Protein AF-A0A2M8NF57-F1 (afdb_monomer_lite)

pLDDT: mean 86.81, std 9.24, range [54.31, 97.44]

Structure (mmCIF, N/CA/C/O backbone):
data_AF-A0A2M8NF57-F1
#
_entry.id   AF-A0A2M8NF57-F1
#
loop_
_atom_site.group_PDB
_atom_site.id
_atom_site.type_symbol
_atom_site.label_atom_id
_atom_site.label_alt_id
_atom_site.label_comp_id
_atom_site.label_asym_id
_atom_site.label_entity_id
_atom_site.label_seq_id
_atom_site.pdbx_PDB_ins_code
_atom_site.Cartn_x
_atom_site.Cartn_y
_atom_site.Cartn_z
_atom_site.occupancy
_atom_site.B_iso_or_equiv
_atom_site.auth_seq_id
_atom_site.auth_comp_id
_atom_site.auth_asym_id
_atom_site.auth_atom_id
_atom_site.pdbx_PDB_model_num
ATOM 1 N N . LEU A 1 1 ? -1.932 -11.378 7.595 1.00 90.69 1 LEU A N 1
ATOM 2 C CA . LEU A 1 1 ? -3.262 -11.089 7.007 1.00 90.69 1 LEU A CA 1
ATOM 3 C C . LEU A 1 1 ? -3.138 -9.833 6.155 1.00 90.69 1 LEU A C 1
ATOM 5 O O . LEU A 1 1 ? -2.467 -8.909 6.596 1.00 90.69 1 LEU A O 1
ATOM 9 N N . SER A 1 2 ? -3.736 -9.773 4.964 1.00 92.81 2 SER A N 1
ATOM 10 C CA . SER A 1 2 ? -3.704 -8.559 4.138 1.00 92.81 2 SER A CA 1
ATOM 11 C C . SER A 1 2 ? -5.095 -8.136 3.686 1.00 92.81 2 SER A C 1
ATOM 13 O O . SER A 1 2 ? -5.946 -8.974 3.390 1.00 92.81 2 SER A O 1
ATOM 15 N N . ILE A 1 3 ? -5.309 -6.824 3.619 1.00 94.94 3 ILE A N 1
ATOM 16 C CA . ILE A 1 3 ? -6.480 -6.227 2.982 1.00 94.94 3 ILE A CA 1
ATOM 17 C C . ILE A 1 3 ? -6.051 -5.189 1.956 1.00 94.94 3 ILE A C 1
ATOM 19 O O . ILE A 1 3 ? -5.105 -4.432 2.164 1.00 94.94 3 ILE A O 1
ATOM 23 N N . ARG A 1 4 ? -6.783 -5.150 0.846 1.00 94.12 4 ARG A N 1
ATOM 24 C CA . ARG A 1 4 ? -6.674 -4.114 -0.179 1.00 94.12 4 ARG A CA 1
ATOM 25 C C . ARG A 1 4 ? -7.926 -3.259 -0.143 1.00 94.12 4 ARG A C 1
ATOM 27 O O . ARG A 1 4 ? -9.016 -3.817 -0.219 1.00 94.12 4 ARG A O 1
ATOM 34 N N . ILE A 1 5 ? -7.748 -1.949 -0.066 1.00 89.62 5 ILE A N 1
ATOM 35 C CA . ILE A 1 5 ? -8.814 -0.955 -0.052 1.00 89.62 5 ILE A CA 1
ATOM 36 C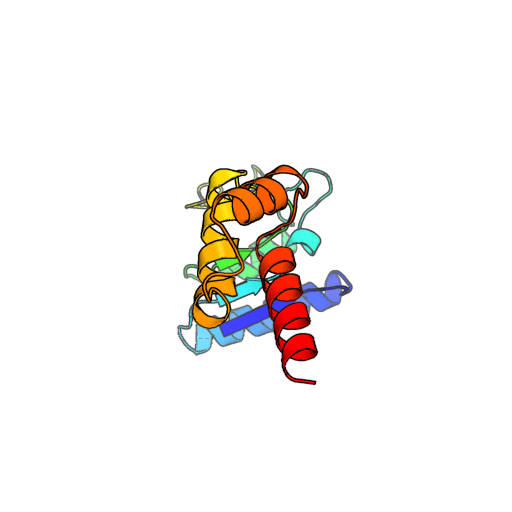 C . ILE A 1 5 ? -8.605 -0.067 -1.274 1.00 89.62 5 ILE A C 1
ATOM 38 O O . ILE A 1 5 ? -7.664 0.720 -1.334 1.00 89.62 5 ILE A O 1
ATOM 42 N N . VAL A 1 6 ? -9.413 -0.289 -2.306 1.00 82.88 6 VAL A N 1
ATOM 43 C CA . VAL A 1 6 ? -9.314 0.403 -3.597 1.00 82.88 6 VAL A CA 1
ATOM 44 C C . VAL A 1 6 ? -10.729 0.638 -4.098 1.00 82.88 6 VAL A C 1
ATOM 46 O O . VAL A 1 6 ? -11.507 -0.310 -4.136 1.00 82.88 6 VAL A O 1
ATOM 49 N N . ASP A 1 7 ? -11.034 1.881 -4.472 1.00 81.06 7 ASP A N 1
ATOM 50 C CA . ASP A 1 7 ? -12.329 2.296 -5.032 1.00 81.06 7 ASP A CA 1
ATOM 51 C C . ASP A 1 7 ? -13.541 1.935 -4.145 1.00 81.06 7 ASP A C 1
ATOM 53 O O . ASP A 1 7 ? -14.631 1.637 -4.631 1.00 81.06 7 ASP A O 1
ATOM 57 N N . GLU A 1 8 ? -13.346 1.944 -2.823 1.00 86.06 8 GLU A N 1
ATOM 58 C CA . GLU A 1 8 ? -14.392 1.684 -1.829 1.00 86.06 8 GLU A CA 1
ATOM 59 C C . GLU A 1 8 ? -14.978 2.997 -1.287 1.00 86.06 8 GLU A C 1
ATOM 61 O O . GLU A 1 8 ? -14.313 4.030 -1.265 1.00 86.06 8 GLU A O 1
ATOM 66 N N . GLU A 1 9 ? -16.217 2.954 -0.794 1.00 92.50 9 GLU A N 1
ATOM 67 C CA . GLU A 1 9 ? -16.780 4.042 0.012 1.00 92.50 9 GLU A CA 1
ATOM 68 C C . GLU A 1 9 ? -16.153 4.039 1.421 1.00 92.50 9 GLU A C 1
ATOM 70 O O . GLU A 1 9 ? -15.943 2.957 1.987 1.00 92.50 9 GLU A O 1
ATOM 75 N N . PRO A 1 10 ? -15.908 5.203 2.059 1.00 90.56 10 PRO A N 1
ATOM 76 C CA . PRO A 1 10 ? -15.203 5.272 3.345 1.00 90.56 10 PRO A CA 1
ATOM 77 C C . PRO A 1 10 ? -15.820 4.416 4.461 1.00 90.56 10 PRO A C 1
ATOM 79 O O . PRO A 1 10 ? -15.101 3.837 5.277 1.00 90.56 10 PRO A O 1
ATOM 82 N N . ALA A 1 11 ? -17.151 4.306 4.495 1.00 93.44 11 ALA A N 1
ATOM 83 C CA . ALA A 1 11 ? -17.854 3.479 5.474 1.00 93.44 11 ALA A CA 1
ATOM 84 C C . ALA A 1 11 ? -17.584 1.979 5.262 1.00 93.44 11 ALA A C 1
ATOM 86 O O . ALA A 1 11 ? -17.249 1.276 6.216 1.00 93.44 11 ALA A O 1
ATOM 87 N N . ALA A 1 12 ? -17.650 1.508 4.013 1.00 95.12 12 ALA A N 1
ATOM 88 C CA . ALA A 1 12 ? -17.380 0.115 3.663 1.00 95.12 12 ALA A CA 1
ATOM 89 C C . ALA A 1 12 ? -15.912 -0.257 3.932 1.00 95.12 12 ALA A C 1
ATOM 91 O O . ALA A 1 12 ? -15.627 -1.303 4.520 1.00 95.12 12 ALA A O 1
ATOM 92 N N . ALA A 1 13 ? -14.983 0.643 3.598 1.00 95.44 13 ALA A N 1
ATOM 93 C CA . ALA A 1 13 ? -13.566 0.476 3.905 1.00 95.44 13 ALA A CA 1
ATOM 94 C C . ALA A 1 13 ? -13.314 0.342 5.416 1.00 95.44 13 ALA A C 1
ATOM 96 O O . ALA A 1 13 ? -12.512 -0.487 5.854 1.00 95.44 13 ALA A O 1
ATOM 97 N N . LEU A 1 14 ? -14.025 1.121 6.239 1.00 96.12 14 LEU A N 1
ATOM 98 C CA . LEU A 1 14 ? -13.906 1.056 7.694 1.00 96.12 14 LEU A CA 1
ATOM 99 C C . LEU A 1 14 ? -14.469 -0.253 8.273 1.00 96.12 14 LEU A C 1
ATOM 101 O O . LEU A 1 14 ? -13.896 -0.805 9.217 1.00 96.12 14 LEU A O 1
ATOM 105 N N . GLU A 1 15 ? -15.565 -0.773 7.720 1.00 96.06 15 GLU A N 1
ATOM 106 C CA . GLU A 1 15 ? -16.111 -2.084 8.098 1.00 96.06 15 GLU A CA 1
ATOM 107 C C . GLU A 1 15 ? -15.129 -3.210 7.767 1.00 96.06 15 GLU A C 1
ATOM 109 O O . GLU A 1 15 ? -14.821 -4.045 8.623 1.00 96.06 15 GLU A O 1
ATOM 114 N N . LYS A 1 16 ? -14.553 -3.176 6.562 1.00 96.38 16 LYS A N 1
ATOM 115 C CA . LYS A 1 16 ? -13.520 -4.116 6.122 1.00 96.38 16 LYS A CA 1
ATOM 116 C C . LYS A 1 16 ? -12.279 -4.064 7.010 1.00 96.38 16 LYS A C 1
ATOM 118 O O . LYS A 1 16 ? -11.779 -5.109 7.424 1.00 96.38 16 LYS A O 1
ATOM 123 N N . LEU A 1 17 ? -11.822 -2.862 7.366 1.00 96.69 17 LEU A N 1
ATOM 124 C CA . LEU A 1 17 ? -10.735 -2.675 8.326 1.00 96.69 17 LEU A CA 1
ATOM 125 C C . LEU A 1 17 ? -11.090 -3.262 9.696 1.00 96.69 17 LEU A C 1
ATOM 127 O O . LEU A 1 17 ? -10.267 -3.936 10.308 1.00 96.69 17 LEU A O 1
ATOM 131 N N . THR A 1 18 ? -12.317 -3.040 10.171 1.00 96.88 18 THR A N 1
ATOM 132 C CA . THR A 1 18 ? -12.775 -3.552 11.470 1.00 96.88 18 THR A CA 1
ATOM 133 C C . THR A 1 18 ? -12.732 -5.081 11.509 1.00 96.88 18 THR A C 1
ATOM 135 O O . THR A 1 18 ? -12.208 -5.653 12.466 1.00 96.88 18 THR A O 1
ATOM 138 N N . ALA A 1 19 ? -13.229 -5.745 10.461 1.00 96.81 19 ALA A N 1
ATOM 139 C CA . ALA A 1 19 ? -13.158 -7.198 10.340 1.00 96.81 19 ALA A CA 1
ATOM 140 C C . ALA A 1 19 ? -11.702 -7.690 10.290 1.00 96.81 19 ALA A C 1
ATOM 142 O O . ALA A 1 19 ? -11.333 -8.598 11.031 1.00 96.81 19 ALA A O 1
ATOM 143 N N . ALA A 1 20 ? -10.852 -7.036 9.496 1.00 97.06 20 ALA A N 1
ATOM 144 C CA . ALA A 1 20 ? -9.452 -7.415 9.353 1.00 97.06 20 ALA A CA 1
ATOM 145 C C . ALA A 1 20 ? -8.643 -7.253 10.644 1.00 97.06 20 ALA A C 1
ATOM 147 O O . ALA A 1 20 ? -7.839 -8.120 10.968 1.00 97.06 20 ALA A O 1
ATOM 148 N N . VAL A 1 21 ? -8.862 -6.176 11.405 1.00 96.88 21 VAL A N 1
ATOM 149 C CA . VAL A 1 21 ? -8.209 -5.979 12.708 1.00 96.88 21 VAL A CA 1
ATOM 150 C C . VAL A 1 21 ? -8.624 -7.073 13.686 1.00 96.88 21 VAL A C 1
ATOM 152 O O . VAL A 1 21 ? -7.767 -7.649 14.357 1.00 96.88 21 VAL A O 1
ATOM 155 N N . ARG A 1 22 ? -9.923 -7.389 13.753 1.00 96.81 22 ARG A N 1
ATOM 156 C CA . ARG A 1 22 ? -10.427 -8.475 14.602 1.00 96.81 22 ARG A CA 1
ATOM 157 C C . ARG A 1 22 ? -9.753 -9.796 14.240 1.00 96.81 22 ARG A C 1
ATOM 159 O O . ARG A 1 22 ? -9.244 -10.476 15.125 1.00 96.81 22 ARG A O 1
ATOM 166 N N . ASP A 1 23 ? -9.738 -10.138 12.957 1.00 97.06 23 ASP A N 1
ATOM 167 C CA . ASP A 1 23 ? -9.203 -11.411 12.482 1.00 97.06 23 ASP A CA 1
ATOM 168 C C . ASP A 1 23 ? -7.681 -11.485 12.693 1.00 97.06 23 ASP A C 1
ATOM 170 O O . ASP A 1 23 ? -7.178 -12.495 13.181 1.00 97.06 23 ASP A O 1
ATOM 174 N N . ALA A 1 24 ? -6.947 -10.401 12.417 1.00 97.44 24 ALA A N 1
ATOM 175 C CA . ALA A 1 24 ? -5.511 -10.307 12.677 1.00 97.44 24 ALA A CA 1
ATOM 176 C C . ALA A 1 24 ? -5.189 -10.515 14.160 1.00 97.44 24 ALA A C 1
ATOM 178 O O . ALA A 1 24 ? -4.324 -11.327 14.486 1.00 97.44 24 ALA A O 1
ATOM 179 N N . ARG A 1 25 ? -5.935 -9.862 15.058 1.00 96.25 25 ARG A N 1
ATOM 180 C CA . ARG A 1 25 ? -5.768 -10.029 16.505 1.00 96.25 25 ARG A CA 1
ATOM 181 C C . ARG A 1 25 ? -6.094 -11.445 16.969 1.00 96.25 25 ARG A C 1
ATOM 183 O O . ARG A 1 25 ? -5.342 -12.014 17.751 1.00 96.25 25 ARG A O 1
ATOM 190 N N . MET A 1 26 ? -7.200 -12.023 16.499 1.00 96.06 26 MET A N 1
ATOM 191 C CA . MET A 1 26 ? -7.590 -13.393 16.857 1.00 96.06 26 MET A CA 1
ATOM 192 C C . MET A 1 26 ? -6.546 -14.425 16.422 1.00 96.06 26 MET A C 1
ATOM 194 O O . MET A 1 26 ? -6.349 -15.421 17.112 1.00 96.06 26 MET A O 1
ATOM 198 N N . LEU A 1 27 ? -5.891 -14.189 15.284 1.00 96.00 27 LEU A N 1
ATOM 199 C CA . LEU A 1 27 ? -4.886 -15.085 14.718 1.00 96.00 27 LEU A CA 1
ATOM 200 C C . LEU A 1 27 ? -3.453 -14.771 15.179 1.00 96.00 27 LEU A C 1
ATOM 202 O O . LEU A 1 27 ? -2.551 -15.534 14.845 1.00 96.00 27 LEU A O 1
ATOM 206 N N . GLY A 1 28 ? -3.225 -13.662 15.894 1.00 94.50 28 GLY A N 1
ATOM 207 C CA . GLY A 1 28 ? -1.877 -13.169 16.202 1.00 94.50 28 GLY A CA 1
ATOM 208 C C . GLY A 1 28 ? -1.052 -12.885 14.941 1.00 94.50 28 GLY A C 1
ATOM 209 O O . GLY A 1 28 ? 0.132 -13.204 14.883 1.00 94.50 28 GLY A O 1
ATOM 210 N N . ALA A 1 29 ? -1.693 -12.377 13.887 1.00 95.38 29 ALA A N 1
ATOM 211 C CA . ALA A 1 29 ? -1.082 -12.199 12.576 1.00 95.38 29 ALA A CA 1
ATOM 212 C C . ALA A 1 29 ? -0.766 -10.727 12.288 1.00 95.38 29 ALA A C 1
ATOM 214 O O . ALA A 1 29 ? -1.603 -9.854 12.507 1.00 95.38 29 ALA A O 1
ATOM 215 N N . LEU A 1 30 ? 0.381 -10.472 11.649 1.00 95.94 30 LEU A N 1
ATOM 216 C CA . LEU A 1 30 ? 0.711 -9.149 11.115 1.00 95.94 30 LEU A CA 1
ATOM 217 C C . LEU A 1 30 ? -0.347 -8.711 10.091 1.00 95.94 30 LEU A C 1
ATOM 219 O O . LEU A 1 30 ? -0.607 -9.419 9.105 1.00 95.94 30 LEU A O 1
ATOM 223 N N . LEU A 1 31 ? -0.952 -7.545 10.323 1.00 96.81 31 LEU A N 1
ATOM 224 C CA . LEU A 1 31 ? -1.920 -6.934 9.416 1.00 96.81 31 LEU A CA 1
ATOM 225 C C . LEU A 1 31 ? -1.205 -6.025 8.414 1.00 96.81 31 LEU A C 1
ATOM 227 O O . LEU A 1 31 ? -0.531 -5.076 8.807 1.00 96.81 31 LEU A O 1
ATOM 231 N N . TYR A 1 32 ? -1.399 -6.290 7.124 1.00 96.75 32 TYR A N 1
ATOM 232 C CA . TYR A 1 32 ? -0.981 -5.411 6.036 1.00 96.75 32 TYR A CA 1
ATOM 233 C C . TYR A 1 32 ? -2.192 -4.746 5.372 1.00 96.75 32 TYR A C 1
ATOM 235 O O . TYR A 1 32 ? -3.110 -5.425 4.908 1.00 96.75 32 TYR A O 1
ATOM 243 N N . ILE A 1 33 ? -2.179 -3.416 5.308 1.00 95.31 33 ILE A N 1
ATOM 244 C CA . ILE A 1 33 ? -3.229 -2.585 4.719 1.00 95.31 33 ILE A CA 1
ATOM 245 C C . ILE A 1 33 ? -2.676 -1.917 3.462 1.00 95.31 33 ILE A C 1
ATOM 247 O O . ILE A 1 33 ? -1.741 -1.111 3.513 1.00 95.31 33 ILE A O 1
ATOM 251 N N . GLN A 1 34 ? -3.273 -2.245 2.321 1.00 94.88 34 GLN A N 1
ATOM 252 C CA . GLN A 1 34 ? -2.943 -1.653 1.033 1.00 94.88 34 GLN A CA 1
ATOM 253 C C . GLN A 1 34 ? -3.979 -0.607 0.623 1.00 94.88 34 GLN A C 1
ATOM 255 O O . GLN A 1 34 ? -5.159 -0.939 0.532 1.00 94.88 34 GLN A O 1
ATOM 260 N N . GLY A 1 35 ? -3.524 0.610 0.305 1.00 91.25 35 GLY A N 1
ATOM 261 C CA . GLY A 1 35 ? -4.383 1.694 -0.187 1.00 91.25 35 GLY A CA 1
ATOM 262 C C . GLY A 1 35 ? -5.048 2.493 0.933 1.00 91.25 35 GLY A C 1
ATOM 263 O O . GLY A 1 35 ? -6.246 2.752 0.894 1.00 91.25 35 GLY A O 1
ATOM 264 N N . ALA A 1 36 ? -4.285 2.862 1.962 1.00 92.25 36 ALA A N 1
ATOM 265 C CA . ALA A 1 36 ? -4.816 3.577 3.123 1.00 92.25 36 ALA A CA 1
ATOM 266 C C . ALA A 1 36 ? -5.195 5.045 2.851 1.00 92.25 36 ALA A C 1
ATOM 268 O O . ALA A 1 36 ? -5.705 5.703 3.754 1.00 92.25 36 ALA A O 1
ATOM 269 N N . ASP A 1 37 ? -4.998 5.543 1.626 1.00 93.12 37 ASP A N 1
ATOM 270 C CA . ASP A 1 37 ? -5.302 6.915 1.207 1.00 93.12 37 ASP A CA 1
ATOM 271 C C . ASP A 1 37 ? -6.750 7.337 1.517 1.00 93.12 37 ASP A C 1
ATOM 273 O O . ASP A 1 37 ? -7.000 8.485 1.870 1.00 93.12 37 ASP A O 1
ATOM 277 N N . ILE A 1 38 ? -7.708 6.405 1.454 1.00 94.12 38 ILE A N 1
ATOM 278 C CA . ILE A 1 38 ? -9.119 6.673 1.784 1.00 94.12 38 ILE A CA 1
ATOM 279 C C . ILE A 1 38 ? -9.338 7.061 3.252 1.00 94.12 38 ILE A C 1
ATOM 281 O O . ILE A 1 38 ? -10.334 7.691 3.602 1.00 94.12 38 ILE A O 1
ATOM 285 N N . PHE A 1 39 ? -8.417 6.665 4.128 1.00 93.12 39 PHE A N 1
ATOM 286 C CA . PHE A 1 39 ? -8.469 6.980 5.547 1.00 93.12 39 PHE A CA 1
ATOM 287 C 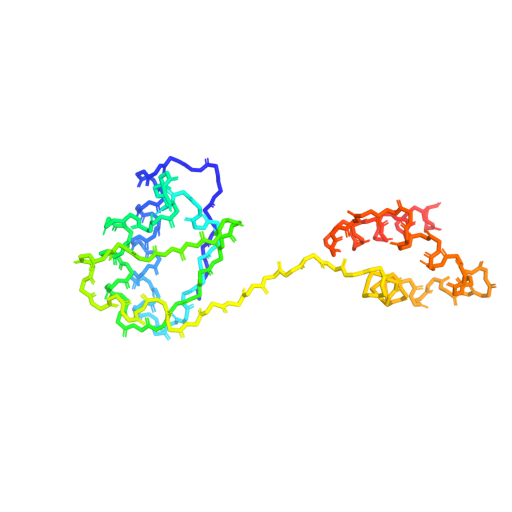C . PHE A 1 39 ? -7.730 8.265 5.888 1.00 93.12 39 PHE A C 1
ATOM 289 O O . PHE A 1 39 ? -7.518 8.522 7.070 1.00 93.12 39 PHE A O 1
ATOM 296 N N . LEU A 1 40 ? -7.319 9.043 4.891 1.00 92.19 40 LEU A 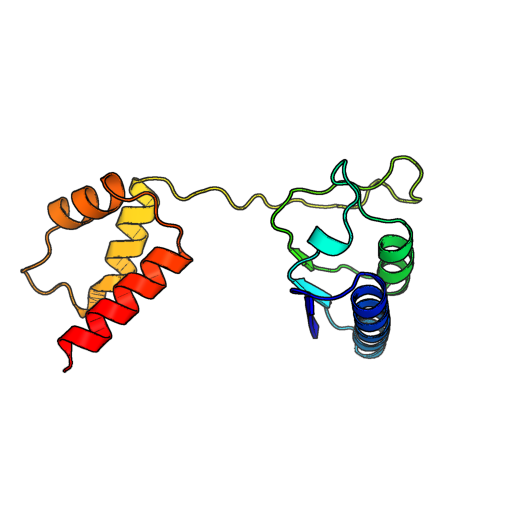N 1
ATOM 297 C CA . LEU A 1 40 ? -6.649 10.315 5.087 1.00 92.19 40 LEU A CA 1
ATOM 298 C C . LEU A 1 40 ? -7.640 11.457 4.884 1.00 92.19 40 LEU A C 1
ATOM 300 O O . LEU A 1 40 ? -8.496 11.419 3.999 1.00 92.19 40 LEU A O 1
ATOM 304 N N . ASP A 1 41 ? -7.527 12.485 5.714 1.00 91.75 41 ASP A N 1
ATOM 305 C CA . ASP A 1 41 ? -8.193 13.752 5.458 1.00 91.75 41 ASP A CA 1
ATOM 306 C C . ASP A 1 41 ? -7.451 14.576 4.391 1.00 91.75 41 ASP A C 1
ATOM 308 O O . ASP A 1 41 ? -6.446 14.162 3.807 1.00 91.75 41 ASP A O 1
ATOM 312 N N . ARG A 1 42 ? -7.969 15.778 4.120 1.00 90.69 42 ARG A N 1
ATOM 313 C CA . ARG A 1 42 ? -7.415 16.687 3.105 1.00 90.69 42 ARG A CA 1
ATOM 314 C C . ARG A 1 42 ? -5.998 17.166 3.425 1.00 90.69 42 ARG A C 1
ATOM 316 O O . ARG A 1 42 ? -5.289 17.556 2.504 1.00 90.69 42 ARG A O 1
ATOM 323 N N . ASP A 1 43 ? -5.601 17.123 4.693 1.00 89.25 43 ASP A N 1
ATOM 324 C CA . ASP A 1 43 ? -4.284 17.542 5.167 1.00 89.25 43 ASP A CA 1
ATOM 325 C C . ASP A 1 43 ? -3.309 16.355 5.274 1.00 89.25 43 ASP A C 1
ATOM 327 O O . ASP A 1 43 ? -2.197 16.501 5.800 1.00 89.25 43 ASP A O 1
ATOM 331 N N . GLY A 1 44 ? -3.721 15.177 4.788 1.00 88.69 44 GLY A N 1
ATOM 332 C CA . GLY A 1 44 ? -2.947 13.941 4.836 1.00 88.69 44 GLY A CA 1
ATOM 333 C C . GLY A 1 44 ? -2.865 13.337 6.236 1.00 88.69 44 GLY A C 1
ATOM 334 O O . GLY A 1 44 ? -1.961 12.546 6.506 1.00 88.69 44 GLY A O 1
ATOM 335 N N . ALA A 1 45 ? -3.750 13.718 7.158 1.00 90.19 45 ALA A N 1
ATOM 336 C CA . ALA A 1 45 ? -3.788 13.123 8.482 1.00 90.19 45 ALA A CA 1
ATOM 337 C C . ALA A 1 45 ? -4.755 11.936 8.531 1.00 90.19 45 ALA A C 1
ATOM 339 O O . ALA A 1 45 ? -5.825 11.948 7.921 1.00 90.19 45 ALA A O 1
ATOM 340 N N . LEU A 1 46 ? -4.372 10.888 9.259 1.00 90.19 46 LEU A N 1
ATOM 341 C CA . LEU A 1 46 ? -5.203 9.702 9.419 1.00 90.19 46 LEU A CA 1
ATOM 342 C C . LEU A 1 46 ? -6.506 10.065 10.144 1.00 90.19 46 LEU A C 1
ATOM 344 O O . LEU A 1 46 ? -6.497 10.732 11.177 1.00 90.19 46 LEU A O 1
ATOM 348 N N . LEU A 1 47 ? -7.636 9.580 9.637 1.00 92.12 47 LEU A N 1
ATOM 349 C CA . LEU A 1 47 ? -8.944 9.818 10.230 1.00 92.12 47 LEU A CA 1
ATOM 350 C C . LEU A 1 47 ? -9.048 9.152 11.618 1.00 92.12 47 LEU A C 1
ATOM 352 O O . LEU A 1 47 ? -8.711 7.968 11.760 1.00 92.12 47 LEU A O 1
ATOM 356 N N . PRO A 1 48 ? -9.626 9.832 12.632 1.00 91.12 48 PRO A N 1
ATOM 357 C CA . PRO A 1 48 ? -9.799 9.268 13.975 1.00 91.12 48 PRO A CA 1
ATOM 358 C C . PRO A 1 48 ? -10.568 7.944 14.004 1.00 91.12 48 PRO A C 1
ATOM 360 O O . PRO A 1 48 ? -10.301 7.076 14.834 1.00 91.12 48 PRO A O 1
ATOM 363 N N . ALA A 1 49 ? -11.522 7.760 13.088 1.00 92.62 49 ALA A N 1
ATOM 364 C CA . ALA A 1 49 ? -12.266 6.511 12.965 1.00 92.62 49 ALA A CA 1
ATOM 365 C C . ALA A 1 49 ? -11.350 5.329 12.601 1.00 92.62 49 ALA A C 1
ATOM 367 O O . ALA A 1 49 ? -11.467 4.265 13.208 1.00 92.62 49 ALA A O 1
ATOM 368 N N . CYS A 1 50 ? -10.411 5.533 11.671 1.00 92.25 50 CYS A N 1
ATOM 369 C CA . CYS A 1 50 ? -9.428 4.527 11.272 1.00 92.25 50 CYS A CA 1
ATOM 370 C C . CYS A 1 50 ? -8.452 4.233 12.417 1.00 92.25 50 CYS A C 1
ATOM 372 O O . CYS A 1 50 ? -8.305 3.078 12.820 1.00 92.25 50 CYS A O 1
ATOM 374 N N . PHE A 1 51 ? -7.884 5.279 13.027 1.00 90.88 51 PHE A N 1
ATOM 375 C CA . PHE A 1 51 ? -6.991 5.148 14.182 1.00 90.88 51 PHE A CA 1
ATOM 376 C C . PHE A 1 51 ? -7.616 4.315 15.312 1.00 90.88 51 PHE A C 1
ATOM 378 O O . PHE A 1 51 ? -7.014 3.371 15.825 1.00 90.88 51 PHE A O 1
ATOM 385 N N . ASN A 1 52 ? -8.872 4.610 15.656 1.00 90.94 52 ASN A N 1
ATOM 386 C CA . ASN A 1 52 ? -9.592 3.892 16.702 1.00 90.94 52 ASN A CA 1
ATOM 387 C C . ASN A 1 52 ? -9.801 2.406 16.398 1.00 90.94 52 ASN A C 1
ATOM 389 O O . ASN A 1 52 ? -9.965 1.632 17.338 1.00 90.94 52 ASN A O 1
ATOM 393 N N . ARG A 1 53 ? -9.819 1.998 15.124 1.00 93.19 53 ARG A N 1
ATOM 394 C CA . ARG A 1 53 ? -9.851 0.581 14.745 1.00 93.19 53 ARG A CA 1
ATOM 395 C C . ARG A 1 53 ? -8.472 -0.043 14.836 1.00 93.19 53 ARG A C 1
ATOM 397 O O . ARG A 1 53 ? -8.356 -1.091 15.454 1.00 93.19 53 ARG A O 1
ATOM 404 N N . LEU A 1 54 ? -7.441 0.609 14.304 1.00 91.56 54 LEU A N 1
ATOM 405 C CA . LEU A 1 54 ? -6.066 0.097 14.343 1.00 91.56 54 LEU A CA 1
ATOM 406 C C . LEU A 1 54 ? -5.578 -0.154 15.774 1.00 91.56 54 LEU A C 1
ATOM 408 O O . LEU A 1 54 ? -4.998 -1.199 16.042 1.00 91.56 54 LEU A O 1
ATOM 412 N N . ARG A 1 55 ? -5.921 0.734 16.716 1.00 89.38 55 ARG A N 1
ATOM 413 C CA . ARG A 1 55 ? -5.634 0.564 18.151 1.00 89.38 55 ARG A CA 1
ATOM 414 C C . ARG A 1 55 ? -6.159 -0.752 18.739 1.00 89.38 55 ARG A C 1
ATOM 416 O O . ARG A 1 55 ? -5.618 -1.229 19.728 1.00 89.38 55 ARG A O 1
ATOM 423 N N . LEU A 1 56 ? -7.214 -1.340 18.172 1.00 92.06 56 LEU A N 1
ATOM 424 C CA . LEU A 1 56 ? -7.782 -2.594 18.679 1.00 92.06 56 LEU A CA 1
ATOM 425 C C . LEU A 1 56 ? -6.921 -3.820 18.360 1.00 92.06 56 LEU A C 1
ATOM 427 O O . LEU A 1 56 ? -7.185 -4.869 18.953 1.00 92.06 56 LEU A O 1
ATOM 431 N N . LEU A 1 57 ? -5.953 -3.695 17.442 1.00 91.69 57 LEU A N 1
ATOM 432 C CA . LEU A 1 57 ? -5.000 -4.751 17.103 1.00 91.69 57 LEU A CA 1
ATOM 433 C C . LEU A 1 57 ? -4.060 -5.050 18.277 1.00 91.69 57 LEU A C 1
ATOM 435 O O . LEU A 1 57 ? -3.785 -6.219 18.518 1.00 91.69 57 LEU A O 1
ATOM 439 N N . ASP A 1 58 ? -3.652 -4.007 19.014 1.00 86.12 58 ASP A N 1
ATOM 440 C CA . ASP A 1 58 ? -2.671 -4.074 20.113 1.00 86.12 58 ASP A CA 1
ATOM 441 C C . ASP A 1 58 ? -1.319 -4.689 19.686 1.00 86.12 58 ASP A C 1
ATOM 443 O O . ASP A 1 58 ? -0.662 -5.389 20.449 1.00 86.12 58 ASP A O 1
ATOM 447 N N . ASP A 1 59 ? -0.928 -4.458 18.427 1.00 88.00 59 ASP A N 1
ATOM 448 C CA . ASP A 1 59 ? 0.311 -4.946 17.810 1.00 88.00 59 ASP A CA 1
ATOM 449 C C . ASP A 1 59 ? 0.694 -4.047 16.613 1.00 88.00 59 ASP A C 1
ATOM 451 O O . ASP A 1 59 ? -0.038 -3.122 16.236 1.00 88.00 59 ASP A O 1
ATOM 455 N N . ALA A 1 60 ? 1.838 -4.319 15.990 1.00 88.31 60 ALA A N 1
ATOM 456 C CA . ALA A 1 60 ? 2.293 -3.653 14.784 1.00 88.31 60 ALA A CA 1
ATOM 457 C C . ALA A 1 60 ? 1.404 -3.981 13.571 1.00 88.31 60 ALA A C 1
ATOM 459 O O . ALA A 1 60 ? 0.916 -5.097 13.382 1.00 88.31 60 ALA A O 1
ATOM 460 N N . CYS A 1 61 ? 1.252 -2.999 12.684 1.00 91.38 61 CYS A N 1
ATOM 461 C CA . CYS A 1 61 ? 0.662 -3.194 11.365 1.00 91.38 61 CYS A CA 1
ATOM 462 C C . CYS A 1 61 ? 1.503 -2.499 10.296 1.00 91.38 61 CYS A C 1
ATOM 464 O O . CYS A 1 61 ? 2.207 -1.525 10.561 1.00 91.38 61 CYS A O 1
ATOM 466 N N . LEU A 1 62 ? 1.420 -3.017 9.075 1.00 93.75 62 LEU A N 1
ATOM 467 C CA . LEU A 1 62 ? 2.015 -2.405 7.900 1.00 93.75 62 LEU A CA 1
ATOM 468 C C . LEU A 1 62 ? 0.929 -1.665 7.134 1.00 93.75 62 LEU A C 1
ATOM 470 O O . LEU A 1 62 ? -0.104 -2.239 6.790 1.00 93.75 62 LEU A O 1
ATOM 474 N N . ILE A 1 63 ? 1.179 -0.397 6.835 1.00 92.00 63 ILE A N 1
ATOM 475 C CA . ILE A 1 63 ? 0.246 0.458 6.110 1.00 92.00 63 ILE A CA 1
ATOM 476 C C . ILE A 1 63 ? 0.968 0.995 4.884 1.00 92.00 63 ILE A C 1
ATOM 478 O O . ILE A 1 63 ? 2.067 1.532 4.989 1.00 92.00 63 ILE A O 1
ATOM 482 N N . SER A 1 64 ? 0.346 0.849 3.719 1.00 92.62 64 SER A N 1
ATOM 483 C CA . SER A 1 64 ? 0.822 1.461 2.481 1.00 92.62 64 SER A CA 1
ATOM 484 C C . SER A 1 64 ? -0.226 2.410 1.921 1.00 92.62 64 SER A C 1
ATOM 486 O O . SER A 1 64 ? -1.424 2.115 1.909 1.00 92.62 64 SER A O 1
ATOM 488 N N . SER A 1 65 ? 0.257 3.554 1.461 1.00 90.62 65 SER A N 1
ATOM 489 C CA . SER A 1 65 ? -0.513 4.685 0.959 1.00 90.62 65 SER A CA 1
ATOM 490 C C . SER A 1 65 ? 0.261 5.304 -0.201 1.00 90.62 65 SER A C 1
ATOM 492 O O . SER A 1 65 ? 1.488 5.179 -0.249 1.00 90.62 65 SER A O 1
ATOM 494 N N . ARG A 1 66 ? -0.427 5.946 -1.148 1.00 89.94 66 ARG A N 1
ATOM 495 C CA . ARG A 1 66 ? 0.233 6.736 -2.199 1.00 89.94 66 ARG A CA 1
ATOM 496 C C . ARG A 1 66 ? 0.688 8.083 -1.656 1.00 89.94 66 ARG A C 1
ATOM 498 O O . ARG A 1 66 ? 1.768 8.544 -2.013 1.00 89.94 66 ARG A O 1
ATOM 505 N N . ALA A 1 67 ? -0.125 8.702 -0.807 1.00 87.06 67 ALA A N 1
ATOM 506 C CA . ALA A 1 67 ? 0.243 9.920 -0.103 1.00 87.06 67 ALA A CA 1
ATOM 507 C C . ALA A 1 67 ? 0.965 9.591 1.215 1.00 87.06 67 ALA A C 1
ATOM 509 O O . ALA A 1 67 ? 0.538 8.674 1.930 1.00 87.06 67 ALA A O 1
ATOM 510 N N . PRO A 1 68 ? 2.027 10.334 1.583 1.00 84.12 68 PRO A N 1
ATOM 511 C CA . PRO A 1 68 ? 2.542 10.276 2.943 1.00 84.12 68 PRO A CA 1
ATOM 512 C C . PRO A 1 68 ? 1.437 10.715 3.905 1.00 84.12 68 PRO A C 1
ATOM 514 O O . PRO A 1 68 ? 0.667 11.625 3.593 1.00 84.12 68 PRO A O 1
ATOM 517 N N . PHE A 1 69 ? 1.368 10.084 5.074 1.00 86.00 69 PHE A N 1
ATOM 518 C CA . PHE A 1 69 ? 0.386 10.449 6.084 1.00 86.00 69 PHE A CA 1
ATOM 519 C C . PHE A 1 69 ? 1.019 10.699 7.443 1.00 86.00 69 PHE A C 1
ATOM 521 O O . PHE A 1 69 ? 2.119 10.235 7.741 1.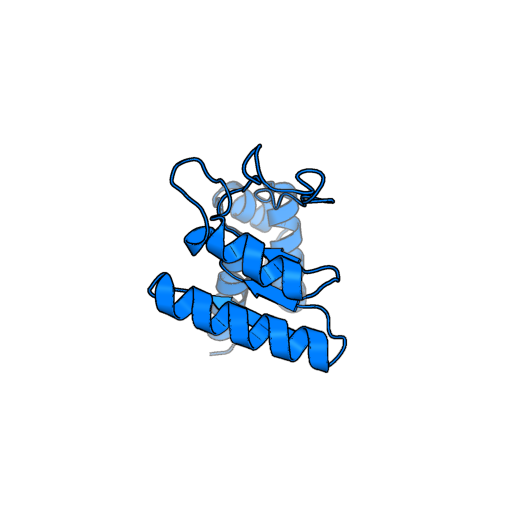00 86.00 69 PHE A O 1
ATOM 528 N N . LYS A 1 70 ? 0.287 11.441 8.267 1.00 85.25 70 LYS A N 1
ATOM 529 C CA . LYS A 1 70 ? 0.622 11.757 9.658 1.00 85.25 70 LYS A CA 1
ATOM 530 C C . LYS A 1 70 ? -0.548 11.405 10.572 1.00 85.25 70 LYS A C 1
ATOM 532 O O . LYS A 1 70 ? -1.676 11.260 10.102 1.00 85.25 70 LYS A O 1
ATOM 537 N N . PHE A 1 71 ? -0.311 11.288 11.871 1.00 85.50 71 PHE A N 1
ATOM 538 C CA . PHE A 1 71 ? -1.411 11.259 12.835 1.00 85.50 71 PHE A CA 1
ATOM 539 C C . PHE A 1 71 ? -1.826 12.679 13.214 1.00 85.50 71 PHE A C 1
ATOM 541 O O . PHE A 1 71 ? -1.078 13.643 13.018 1.00 85.50 71 PHE A O 1
ATOM 548 N N . GLN A 1 72 ? -3.056 12.810 13.707 1.00 83.38 72 GLN A N 1
ATOM 549 C CA . GLN A 1 72 ? -3.533 14.079 14.239 1.00 83.38 72 GLN A CA 1
ATOM 550 C C . GLN A 1 72 ? -2.851 14.369 15.593 1.00 83.38 72 GLN A C 1
ATOM 552 O O . GLN A 1 72 ? -2.593 13.431 16.352 1.00 83.38 72 GLN A O 1
ATOM 557 N N . PRO A 1 73 ? -2.564 15.644 15.928 1.00 79.94 73 PRO A N 1
ATOM 558 C CA . PRO A 1 73 ? -1.839 16.003 17.152 1.00 79.94 73 PRO A CA 1
ATOM 559 C C . PRO A 1 73 ? -2.501 15.538 18.455 1.00 79.94 73 PRO A C 1
ATOM 561 O O . PRO A 1 73 ? -1.820 15.342 19.457 1.00 79.94 73 PRO A O 1
ATOM 564 N N . ASP A 1 74 ? -3.824 15.396 18.443 1.00 79.94 74 ASP A N 1
ATOM 565 C CA . ASP A 1 74 ? -4.658 14.994 19.573 1.00 79.94 74 ASP A CA 1
ATOM 566 C C . ASP A 1 74 ? -4.831 13.471 19.691 1.00 79.94 74 ASP A C 1
ATOM 568 O O . ASP A 1 74 ? -5.468 12.994 20.636 1.00 79.94 74 ASP A O 1
ATOM 572 N N . MET A 1 75 ? -4.260 12.686 18.770 1.00 81.31 75 MET A N 1
ATOM 573 C CA . MET A 1 75 ? -4.334 11.232 18.848 1.00 81.31 75 MET A CA 1
ATOM 574 C C . MET A 1 75 ? -3.446 10.707 19.984 1.00 81.31 75 MET A C 1
ATOM 576 O O . MET A 1 75 ? -2.244 10.983 20.018 1.00 81.31 75 MET A O 1
ATOM 580 N N . PRO A 1 76 ? -4.008 9.929 20.926 1.00 70.69 76 PRO A N 1
ATOM 581 C CA . PRO A 1 76 ? -3.229 9.364 22.017 1.00 70.69 76 PRO A CA 1
ATOM 582 C C . PRO A 1 76 ? -2.184 8.400 21.453 1.00 70.69 76 PRO A C 1
ATOM 584 O O . PRO A 1 76 ? -2.531 7.470 20.732 1.00 70.69 76 PRO A O 1
ATOM 587 N N . GLY A 1 77 ? -0.911 8.612 21.789 1.00 65.88 77 GLY A N 1
ATOM 588 C CA . GLY A 1 77 ? 0.186 7.840 21.205 1.00 65.88 77 GLY A CA 1
ATOM 589 C C . GLY A 1 77 ? 0.597 8.312 19.808 1.00 65.88 77 GLY A C 1
ATOM 590 O O . GLY A 1 77 ? 1.023 7.481 19.018 1.00 65.88 77 GLY A O 1
ATOM 591 N N . ASN A 1 78 ? 0.520 9.622 19.522 1.00 61.62 78 ASN A N 1
ATOM 592 C CA . ASN A 1 78 ? 1.101 10.311 18.346 1.00 61.62 78 ASN A CA 1
ATOM 593 C C . ASN A 1 78 ? 2.629 10.087 18.159 1.00 61.62 78 ASN A C 1
ATOM 595 O O . ASN A 1 78 ? 3.257 10.639 17.263 1.00 61.62 78 ASN A O 1
ATOM 599 N N . ASP A 1 79 ? 3.237 9.252 18.999 1.00 56.34 79 ASP A N 1
ATOM 600 C CA . ASP A 1 79 ? 4.558 8.660 18.791 1.00 56.34 79 ASP A CA 1
ATOM 601 C C . ASP A 1 79 ? 4.510 7.510 17.753 1.00 56.34 79 ASP A C 1
ATOM 603 O O . ASP A 1 79 ? 5.538 7.058 17.252 1.00 56.34 79 ASP A O 1
ATOM 607 N N . TYR A 1 80 ? 3.313 7.024 17.410 1.00 54.31 80 TYR A N 1
ATOM 608 C CA . TYR A 1 80 ? 3.032 6.253 16.200 1.00 54.31 80 TYR A CA 1
ATOM 609 C C . TYR A 1 80 ? 2.848 7.262 15.055 1.00 54.31 80 TYR A C 1
ATOM 611 O O . TYR A 1 80 ? 2.134 8.233 15.273 1.00 54.31 80 TYR A O 1
ATOM 619 N N . PRO A 1 81 ? 3.468 7.097 13.863 1.00 60.41 81 PRO A N 1
ATOM 620 C CA . PRO A 1 81 ? 4.019 5.881 13.283 1.00 60.41 81 PRO A CA 1
ATOM 621 C C . PRO A 1 81 ? 5.497 5.762 13.641 1.00 60.41 81 PRO A C 1
ATOM 623 O O . PRO A 1 81 ? 6.292 6.645 13.334 1.00 60.41 81 PRO A O 1
ATOM 626 N N . LEU A 1 82 ? 5.878 4.624 14.219 1.00 65.06 82 LEU A N 1
ATOM 627 C CA . LEU A 1 82 ? 7.251 4.395 14.668 1.00 65.06 82 LEU A CA 1
ATOM 628 C C . LEU A 1 82 ? 8.276 4.477 13.518 1.00 65.06 82 LEU A C 1
ATOM 630 O O . LEU A 1 82 ? 9.457 4.725 13.749 1.00 65.06 82 LEU A O 1
ATOM 634 N N . MET A 1 83 ? 7.836 4.233 12.277 1.00 81.81 83 MET A N 1
ATOM 635 C CA . MET A 1 83 ? 8.712 4.126 11.116 1.00 81.81 83 MET A CA 1
ATOM 636 C C . MET A 1 83 ? 7.972 4.464 9.817 1.00 81.81 83 MET A C 1
ATOM 638 O O . MET A 1 83 ? 6.913 3.906 9.529 1.00 81.81 83 MET A O 1
ATOM 642 N N . VAL A 1 84 ? 8.568 5.343 9.010 1.00 85.25 84 VAL A N 1
ATOM 643 C CA . VAL A 1 84 ? 8.116 5.673 7.652 1.00 85.25 84 VAL A CA 1
ATOM 644 C C . VAL A 1 84 ? 9.210 5.262 6.675 1.00 85.25 84 VAL A C 1
ATOM 646 O O . VAL A 1 84 ? 10.361 5.659 6.836 1.00 85.25 84 VAL A O 1
ATOM 649 N N . ILE A 1 85 ? 8.847 4.470 5.666 1.00 89.12 85 ILE A N 1
ATOM 650 C CA . ILE A 1 85 ? 9.754 4.041 4.598 1.00 89.12 85 ILE A CA 1
ATOM 651 C C . ILE A 1 85 ? 9.292 4.717 3.303 1.00 89.12 85 ILE A C 1
ATOM 653 O O . ILE A 1 85 ? 8.287 4.283 2.731 1.00 89.12 85 ILE A O 1
ATOM 657 N N . PRO A 1 86 ? 9.954 5.797 2.853 1.00 86.88 86 PRO A N 1
ATOM 658 C CA . PRO A 1 86 ? 9.621 6.413 1.578 1.00 86.88 86 PRO A CA 1
ATOM 659 C C . PRO A 1 86 ? 10.019 5.482 0.428 1.00 86.88 86 PRO A C 1
ATOM 661 O O . PRO A 1 86 ? 11.117 4.930 0.410 1.00 86.88 86 PRO A O 1
ATOM 664 N N . PHE A 1 87 ? 9.122 5.322 -0.544 1.00 87.12 87 PHE A N 1
ATOM 665 C CA . PHE A 1 87 ? 9.420 4.653 -1.809 1.00 87.12 87 PHE A CA 1
ATOM 666 C C . PHE A 1 87 ? 9.661 5.722 -2.868 1.00 87.12 87 PHE A C 1
ATOM 668 O O . PHE A 1 87 ? 8.719 6.291 -3.421 1.00 87.12 87 PHE A O 1
ATOM 675 N N . GLU A 1 88 ? 10.931 6.033 -3.100 1.00 85.56 88 GLU A N 1
ATOM 676 C CA . G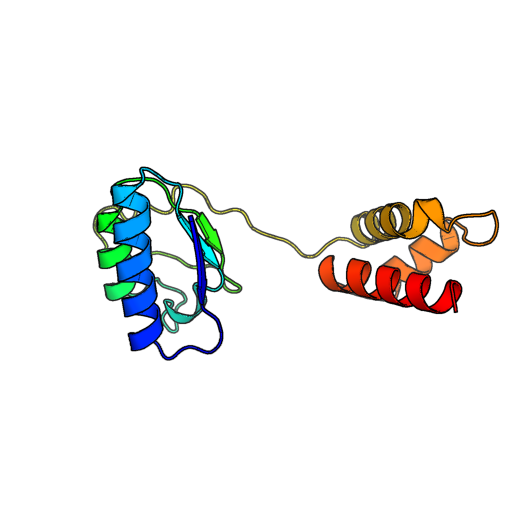LU A 1 88 ? 11.330 7.051 -4.065 1.00 85.56 88 GLU A CA 1
ATOM 677 C C . GLU A 1 88 ? 11.194 6.553 -5.508 1.00 85.56 88 GLU A C 1
ATOM 679 O O . GLU A 1 88 ? 11.096 5.356 -5.794 1.00 85.56 88 GLU A O 1
ATOM 684 N N . SER A 1 89 ? 11.157 7.502 -6.443 1.00 85.88 89 SER A N 1
ATOM 685 C CA . SER A 1 89 ? 11.234 7.159 -7.860 1.00 85.88 89 SER A CA 1
ATOM 686 C C . SER A 1 89 ? 12.628 6.639 -8.179 1.00 85.88 89 SER A C 1
ATOM 688 O O . SER A 1 89 ? 13.614 7.256 -7.788 1.00 85.88 89 SER A O 1
ATOM 690 N N . LEU A 1 90 ? 12.699 5.550 -8.944 1.00 88.75 90 LEU A N 1
ATOM 691 C CA . LEU A 1 90 ? 13.972 4.998 -9.398 1.00 88.75 90 LEU A CA 1
ATOM 692 C C . LEU A 1 90 ? 14.766 6.054 -10.172 1.00 88.75 90 LEU A C 1
ATOM 694 O O . LEU A 1 90 ? 14.229 6.695 -11.080 1.00 88.75 90 LEU A O 1
ATOM 698 N N . SER A 1 91 ? 16.051 6.186 -9.869 1.00 89.62 91 SER A N 1
ATOM 699 C CA . SER A 1 91 ? 17.020 6.928 -10.670 1.00 89.62 91 SER A CA 1
ATOM 700 C C . SER A 1 91 ? 17.228 6.276 -12.043 1.00 89.62 91 SER A C 1
ATOM 702 O O . SER A 1 91 ? 16.846 5.133 -12.288 1.00 89.62 91 SER A O 1
ATOM 704 N N . ALA A 1 92 ? 17.857 6.994 -12.978 1.00 88.00 92 ALA A N 1
ATOM 705 C CA . ALA A 1 92 ? 18.169 6.432 -14.297 1.00 88.00 92 ALA A CA 1
ATOM 706 C C . ALA A 1 92 ? 19.100 5.204 -14.220 1.00 88.00 92 ALA A C 1
ATOM 708 O O . ALA A 1 92 ? 18.985 4.306 -15.055 1.00 88.00 92 ALA A O 1
ATOM 709 N N . ALA A 1 93 ? 19.986 5.162 -13.218 1.00 89.38 93 ALA A N 1
ATOM 710 C CA . ALA A 1 93 ? 20.876 4.033 -12.965 1.00 89.38 93 ALA A CA 1
ATOM 711 C C . ALA A 1 93 ? 20.094 2.816 -12.448 1.00 89.38 93 ALA A C 1
ATOM 713 O O . ALA A 1 93 ? 20.148 1.760 -13.068 1.00 89.38 93 ALA A O 1
ATOM 714 N N . GLU A 1 94 ? 19.265 2.988 -11.415 1.00 91.50 94 GLU A N 1
ATOM 715 C CA . GLU A 1 94 ? 18.437 1.897 -10.871 1.00 91.50 94 GLU A CA 1
ATOM 716 C C . GLU A 1 94 ? 17.433 1.367 -11.904 1.00 91.50 94 GLU A C 1
ATOM 718 O O . GLU A 1 94 ? 17.156 0.171 -11.965 1.00 91.50 94 GLU A O 1
ATOM 723 N N . ARG A 1 95 ? 16.899 2.240 -12.773 1.00 92.25 95 ARG A N 1
ATOM 724 C CA . ARG A 1 95 ? 16.072 1.797 -13.905 1.00 92.25 95 ARG A CA 1
ATOM 725 C C . ARG A 1 95 ? 16.871 0.955 -14.901 1.00 92.25 95 ARG A C 1
ATOM 727 O O . ARG A 1 95 ? 16.315 -0.007 -15.418 1.00 92.25 95 ARG A O 1
ATOM 734 N N . ALA A 1 96 ? 18.125 1.309 -15.194 1.00 89.31 96 ALA A N 1
ATOM 735 C CA . ALA A 1 96 ? 18.977 0.527 -16.094 1.00 89.31 96 ALA A CA 1
ATOM 736 C C . ALA A 1 96 ? 19.280 -0.859 -15.509 1.00 89.31 96 ALA A C 1
ATOM 738 O O . ALA A 1 96 ? 19.146 -1.853 -16.217 1.00 89.31 96 ALA A O 1
ATOM 739 N N . GLU A 1 97 ? 19.601 -0.922 -14.215 1.00 90.38 97 GLU A N 1
ATOM 740 C CA . GLU A 1 97 ? 19.818 -2.180 -13.492 1.00 90.38 97 GLU A CA 1
ATOM 741 C C . GLU A 1 97 ? 18.561 -3.056 -13.505 1.00 90.38 97 GLU A C 1
ATOM 743 O O . GLU A 1 97 ? 18.631 -4.240 -13.828 1.00 90.38 97 GLU A O 1
ATOM 748 N N . LEU A 1 98 ? 17.386 -2.475 -13.242 1.00 90.94 98 LEU A N 1
ATOM 749 C CA . LEU A 1 98 ? 16.132 -3.222 -13.301 1.00 90.94 98 LEU A CA 1
ATOM 750 C C . LEU A 1 98 ? 15.851 -3.754 -14.711 1.00 90.94 98 LEU A C 1
ATOM 752 O O . LEU A 1 98 ? 15.419 -4.893 -14.859 1.00 90.94 98 LEU A O 1
ATOM 756 N N . TRP A 1 99 ? 16.104 -2.959 -15.752 1.00 90.44 99 TRP A N 1
ATOM 757 C CA . TRP A 1 99 ? 15.970 -3.423 -17.132 1.00 90.44 99 TRP A CA 1
ATOM 758 C C . TRP A 1 99 ? 16.920 -4.570 -17.460 1.00 90.44 99 TRP A C 1
ATOM 760 O O . TRP A 1 99 ? 16.500 -5.520 -18.115 1.00 90.44 99 TRP A O 1
ATOM 770 N N . GLN A 1 100 ? 18.165 -4.496 -16.991 1.00 88.81 100 GLN A N 1
ATOM 771 C CA . GLN A 1 100 ? 19.148 -5.557 -17.169 1.00 88.81 100 GLN A CA 1
ATOM 772 C C . GLN A 1 100 ? 18.670 -6.863 -16.527 1.00 88.81 100 GLN A C 1
ATOM 774 O O . GLN A 1 100 ? 18.651 -7.886 -17.200 1.00 88.81 100 GLN A O 1
ATOM 779 N N . VAL A 1 101 ? 18.207 -6.816 -15.273 1.00 88.94 101 VAL A N 1
ATOM 780 C CA . VAL A 1 101 ? 17.667 -7.993 -14.570 1.00 88.94 101 VAL A CA 1
ATOM 781 C C . VAL A 1 101 ? 16.443 -8.558 -15.291 1.00 88.94 101 VAL A C 1
ATOM 783 O O . VAL A 1 101 ? 16.325 -9.762 -15.483 1.00 88.94 101 VAL A O 1
ATOM 786 N N . MET A 1 102 ? 15.521 -7.699 -15.732 1.00 87.81 102 MET A N 1
ATOM 787 C CA . MET A 1 102 ? 14.289 -8.146 -16.391 1.00 87.81 102 MET A CA 1
ATOM 788 C C . MET A 1 102 ? 14.505 -8.737 -17.789 1.00 87.81 102 MET A C 1
ATOM 790 O O . MET A 1 102 ? 13.600 -9.387 -18.311 1.00 87.81 102 MET A O 1
ATOM 794 N N . LEU A 1 103 ? 15.655 -8.473 -18.409 1.00 84.62 103 LEU A N 1
ATOM 795 C CA . LEU A 1 103 ? 15.994 -8.920 -19.758 1.00 84.62 103 LEU A CA 1
ATOM 796 C C . LEU A 1 103 ? 17.166 -9.906 -19.774 1.00 84.62 103 LEU A C 1
ATOM 798 O O . LEU A 1 103 ? 17.574 -10.286 -20.864 1.00 84.62 103 LEU A O 1
ATOM 802 N N . GLU A 1 104 ? 17.676 -10.343 -18.619 1.00 80.25 104 GLU A N 1
ATOM 803 C CA . GLU A 1 104 ? 18.878 -11.185 -18.496 1.00 80.25 104 GLU A CA 1
ATOM 804 C C . GLU A 1 104 ? 18.800 -12.462 -19.361 1.00 80.25 104 GLU A C 1
ATOM 806 O O . GLU A 1 104 ? 19.748 -12.810 -20.064 1.00 80.25 104 GLU A O 1
ATOM 811 N N . ASP A 1 105 ? 17.626 -13.097 -19.420 1.00 70.94 105 ASP A N 1
ATOM 812 C CA . ASP A 1 105 ? 17.385 -14.300 -20.234 1.00 70.94 105 ASP A CA 1
ATOM 813 C C . ASP A 1 105 ? 17.189 -14.008 -21.740 1.00 70.94 105 ASP A C 1
ATOM 815 O O . ASP A 1 105 ? 17.203 -14.916 -22.572 1.00 70.94 105 ASP A O 1
ATOM 819 N N . VAL A 1 106 ? 16.981 -12.739 -22.105 1.00 67.81 106 VAL A N 1
ATOM 820 C CA . VAL A 1 106 ? 16.769 -12.250 -23.483 1.00 67.81 106 VAL A CA 1
ATOM 821 C C . VAL A 1 106 ? 18.023 -11.566 -24.030 1.00 67.81 106 VAL A C 1
ATOM 823 O O . VAL A 1 106 ? 18.173 -11.434 -25.247 1.00 67.81 106 VAL A O 1
ATOM 826 N N . THR A 1 107 ? 18.945 -11.155 -23.153 1.00 60.25 107 THR A N 1
ATOM 827 C CA . THR A 1 107 ? 20.255 -10.596 -23.492 1.00 60.25 107 THR A CA 1
ATOM 828 C C . THR A 1 107 ? 21.192 -11.666 -24.058 1.00 60.25 107 THR A C 1
ATOM 830 O O . THR A 1 107 ? 22.250 -11.959 -23.518 1.00 60.25 107 THR A O 1
ATOM 833 N N . ASN A 1 108 ? 20.827 -12.232 -25.208 1.00 62.31 108 ASN A N 1
ATOM 834 C CA . ASN A 1 108 ? 21.829 -12.594 -26.205 1.00 62.31 108 ASN A CA 1
ATOM 835 C C . ASN A 1 108 ? 22.441 -11.298 -26.772 1.00 62.31 108 ASN A C 1
ATOM 837 O O . ASN A 1 108 ? 21.810 -10.244 -26.663 1.00 62.31 108 ASN A O 1
ATOM 841 N N . ASP A 1 109 ? 23.616 -11.399 -27.413 1.00 61.41 109 ASP A N 1
ATOM 842 C CA . ASP A 1 109 ? 24.518 -10.350 -27.965 1.00 61.41 109 ASP A CA 1
ATOM 843 C C . ASP A 1 109 ? 23.890 -9.132 -28.705 1.00 61.41 109 ASP A C 1
ATOM 845 O O . ASP A 1 109 ? 24.599 -8.244 -29.173 1.00 61.41 109 ASP A O 1
ATOM 849 N N . SER A 1 110 ? 22.568 -9.074 -28.852 1.00 69.44 110 SER A N 1
ATOM 850 C CA . SER A 1 110 ? 21.786 -8.025 -29.507 1.00 69.44 110 SER A CA 1
ATOM 851 C C . SER A 1 110 ? 21.436 -6.799 -28.653 1.00 69.44 110 SER A C 1
ATOM 853 O O . SER A 1 110 ? 21.208 -5.742 -29.233 1.00 69.44 110 SER A O 1
ATOM 855 N N . ILE A 1 111 ? 21.369 -6.907 -27.319 1.00 76.69 111 ILE A N 1
ATOM 856 C CA . ILE A 1 111 ? 21.033 -5.767 -26.444 1.00 76.69 111 ILE A CA 1
ATOM 857 C C . ILE A 1 111 ? 22.291 -5.345 -25.697 1.00 76.69 111 ILE A C 1
ATOM 859 O O . ILE A 1 111 ? 22.798 -6.075 -24.846 1.00 76.69 111 ILE A O 1
ATOM 863 N N . THR A 1 112 ? 22.796 -4.156 -26.013 1.00 82.12 112 THR A N 1
ATOM 864 C CA . THR A 1 112 ? 23.998 -3.622 -25.374 1.00 82.12 112 THR A CA 1
ATOM 865 C C . THR A 1 112 ? 23.658 -2.826 -24.115 1.00 82.12 112 THR A C 1
ATOM 867 O O . THR A 1 112 ? 22.551 -2.312 -23.945 1.00 82.12 112 THR A O 1
ATOM 870 N N . GLU A 1 113 ? 24.644 -2.634 -23.236 1.00 81.25 113 GLU A N 1
ATOM 871 C CA . GLU A 1 113 ? 24.500 -1.748 -22.071 1.00 81.25 113 GLU A CA 1
ATOM 872 C C . GLU A 1 113 ? 24.141 -0.304 -22.485 1.00 81.25 113 GLU A C 1
ATOM 874 O O . GLU A 1 113 ? 23.426 0.404 -21.774 1.00 81.25 113 GLU A O 1
ATOM 879 N N . ALA A 1 114 ? 24.594 0.135 -23.666 1.00 84.88 114 ALA A N 1
ATOM 880 C CA . ALA A 1 114 ? 24.251 1.441 -24.219 1.00 84.88 114 ALA A CA 1
ATOM 881 C C . ALA A 1 114 ? 22.754 1.551 -24.555 1.00 84.88 114 ALA A C 1
ATOM 883 O O . ALA A 1 114 ? 22.150 2.591 -24.280 1.00 84.88 114 ALA A O 1
ATOM 884 N N . ASP A 1 115 ? 22.145 0.480 -25.070 1.00 86.31 115 ASP A N 1
ATOM 885 C CA . ASP A 1 115 ? 20.709 0.429 -25.363 1.00 86.31 115 ASP A CA 1
ATOM 886 C C . ASP A 1 115 ? 19.883 0.498 -24.074 1.00 86.31 115 ASP A C 1
ATOM 888 O O . ASP A 1 115 ? 18.917 1.258 -23.992 1.00 86.31 115 ASP A O 1
ATOM 892 N N . LEU A 1 116 ? 20.309 -0.220 -23.028 1.00 85.19 116 LEU A N 1
ATOM 893 C CA . LEU A 1 116 ? 19.653 -0.192 -21.716 1.00 85.19 116 LEU A CA 1
ATOM 894 C C . LEU A 1 116 ? 19.732 1.190 -21.059 1.00 85.19 116 LEU A C 1
ATOM 896 O O . LEU A 1 116 ? 18.739 1.668 -20.508 1.00 85.19 116 LEU A O 1
ATOM 900 N N . ARG A 1 117 ? 20.880 1.871 -21.158 1.00 84.62 117 ARG A N 1
ATOM 901 C CA . ARG A 1 117 ? 21.029 3.253 -20.672 1.00 84.62 117 ARG A CA 1
ATOM 902 C C . ARG A 1 117 ? 20.175 4.239 -21.467 1.00 84.62 117 ARG A C 1
ATOM 904 O O . ARG A 1 117 ? 19.598 5.156 -20.883 1.00 84.62 117 ARG A O 1
ATOM 911 N N . ALA A 1 118 ? 20.074 4.067 -22.786 1.00 86.19 118 ALA A N 1
ATOM 912 C CA . ALA A 1 118 ? 19.195 4.892 -23.609 1.00 86.19 118 ALA A CA 1
ATOM 913 C C . ALA A 1 118 ? 17.726 4.698 -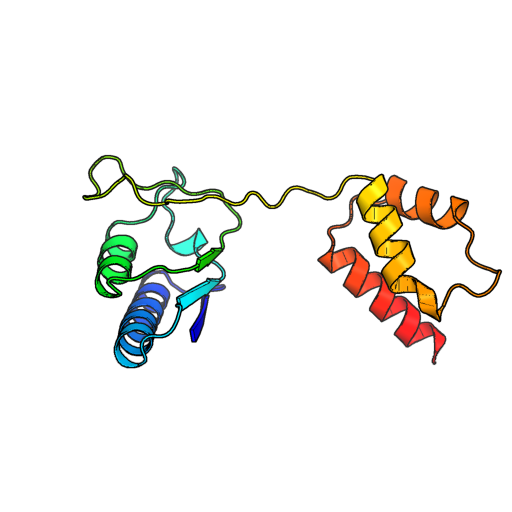23.200 1.00 86.19 118 ALA A C 1
ATOM 915 O O . ALA A 1 118 ? 17.014 5.676 -22.978 1.00 86.19 118 ALA A O 1
ATOM 916 N N . LEU A 1 119 ? 17.297 3.449 -23.012 1.00 84.38 119 LEU A N 1
ATOM 917 C CA . LEU A 1 119 ? 15.953 3.089 -22.566 1.00 84.38 119 LEU A CA 1
ATOM 918 C C . LEU A 1 119 ? 15.637 3.654 -21.167 1.00 84.38 119 LEU A C 1
ATOM 920 O O . LEU A 1 119 ? 14.579 4.250 -20.959 1.00 84.38 119 LEU A O 1
ATOM 924 N N . SER A 1 120 ? 16.558 3.516 -20.208 1.00 84.69 120 SER A N 1
ATOM 925 C CA . SER A 1 120 ? 16.363 3.990 -18.832 1.00 84.69 120 SER A CA 1
ATOM 926 C C . SER A 1 120 ? 16.399 5.518 -18.705 1.00 84.69 120 SER A C 1
ATOM 928 O O . SER A 1 120 ? 15.745 6.082 -17.819 1.00 84.69 120 SER A O 1
ATOM 930 N N . GLY A 1 121 ? 17.145 6.193 -19.585 1.00 83.31 121 GLY A N 1
ATOM 931 C CA . GLY A 1 121 ? 17.255 7.648 -19.642 1.00 83.31 121 GLY A CA 1
ATOM 932 C C . GLY A 1 121 ? 16.094 8.326 -20.372 1.00 83.31 121 GLY A C 1
ATOM 933 O O . GLY A 1 121 ? 15.665 9.399 -19.953 1.00 83.31 121 GLY A O 1
ATOM 934 N N . GLN A 1 122 ? 15.564 7.709 -21.433 1.00 85.44 122 GLN A N 1
ATOM 935 C CA . GLN A 1 122 ? 14.485 8.290 -22.244 1.00 85.44 122 GLN A CA 1
ATOM 936 C C . GLN A 1 122 ? 13.109 8.196 -21.582 1.00 85.44 122 GLN A C 1
ATOM 938 O O . GLN A 1 122 ? 12.275 9.079 -21.787 1.00 85.44 122 GLN A O 1
ATOM 943 N N . PHE A 1 123 ? 12.860 7.154 -20.784 1.00 82.62 123 PHE A N 1
ATOM 944 C CA . PHE A 1 123 ? 11.555 6.929 -20.169 1.00 82.62 123 PHE A CA 1
ATOM 945 C C . PHE A 1 123 ? 11.623 6.990 -18.640 1.00 82.62 123 PHE A C 1
ATOM 947 O O . PHE A 1 123 ? 12.399 6.288 -17.993 1.00 82.62 123 PHE A O 1
ATOM 954 N N . SER A 1 124 ? 10.742 7.796 -18.044 1.00 85.56 124 SER A N 1
ATOM 955 C CA . SER A 1 124 ? 10.569 7.884 -16.590 1.00 85.56 124 SER A CA 1
ATOM 956 C C . SER A 1 124 ? 9.552 6.850 -16.094 1.00 85.56 124 SER A C 1
ATOM 958 O O . SER A 1 124 ? 8.495 7.204 -15.573 1.00 85.56 124 SER A O 1
ATOM 960 N N . LEU A 1 125 ? 9.847 5.567 -16.311 1.00 87.50 125 LEU A N 1
ATOM 961 C CA . LEU A 1 125 ? 8.969 4.465 -15.911 1.00 87.50 125 LEU A CA 1
ATOM 962 C C . LEU A 1 125 ? 9.171 4.084 -14.441 1.00 87.50 125 LEU A C 1
ATOM 964 O O . LEU A 1 125 ? 10.296 4.066 -13.942 1.00 87.50 125 LEU A O 1
ATOM 968 N N . SER A 1 126 ? 8.083 3.717 -13.765 1.00 89.00 126 SER A N 1
ATOM 969 C CA . SER A 1 126 ? 8.143 3.060 -12.457 1.00 89.00 126 SER A CA 1
ATOM 970 C C . SER A 1 126 ? 8.639 1.617 -12.579 1.00 89.00 126 SER A C 1
ATOM 972 O O . SER A 1 126 ? 8.564 1.014 -13.652 1.00 89.00 126 SER A O 1
ATOM 974 N N . SER A 1 127 ? 9.080 1.022 -11.465 1.00 89.62 127 SER A N 1
ATOM 975 C CA . SER A 1 127 ? 9.466 -0.397 -11.421 1.00 89.62 127 SER A CA 1
ATOM 976 C C . SER A 1 127 ? 8.371 -1.308 -11.985 1.00 89.62 127 SER A C 1
ATOM 978 O O . SER A 1 127 ? 8.639 -2.144 -12.842 1.00 89.62 127 SER A O 1
ATOM 980 N N . GLY A 1 128 ? 7.113 -1.088 -11.588 1.00 87.88 128 GLY A N 1
ATOM 981 C CA . GLY A 1 128 ? 5.970 -1.853 -12.091 1.00 87.88 128 GLY A CA 1
ATOM 982 C C . GLY A 1 128 ? 5.745 -1.698 -13.598 1.00 87.88 128 GLY A C 1
ATOM 983 O O . GLY A 1 128 ? 5.405 -2.670 -14.268 1.00 87.88 128 GLY A O 1
ATOM 984 N N . GLN A 1 129 ? 5.972 -0.504 -14.154 1.00 91.69 129 GLN A N 1
ATOM 985 C CA . GLN A 1 129 ? 5.878 -0.274 -15.599 1.00 91.69 129 GLN A CA 1
ATOM 986 C C . GLN A 1 129 ? 7.015 -0.953 -16.365 1.00 91.69 129 GLN A C 1
ATOM 988 O O . GLN A 1 129 ? 6.760 -1.528 -17.419 1.00 91.69 129 GLN A O 1
ATOM 993 N N . ILE A 1 130 ? 8.240 -0.926 -15.832 1.00 90.25 130 ILE A N 1
ATOM 994 C CA . ILE A 1 130 ? 9.394 -1.626 -16.412 1.00 90.25 130 ILE A CA 1
ATOM 995 C C . ILE A 1 130 ? 9.125 -3.132 -16.454 1.00 90.25 130 ILE A C 1
ATOM 997 O O . ILE A 1 130 ? 9.210 -3.742 -17.518 1.00 90.25 130 ILE A O 1
ATOM 1001 N N . VAL A 1 131 ? 8.698 -3.718 -15.331 1.00 89.88 131 VAL A N 1
ATOM 1002 C CA . VAL A 1 131 ? 8.362 -5.148 -15.241 1.00 89.88 131 VAL A CA 1
ATOM 1003 C C . VAL A 1 131 ? 7.255 -5.523 -16.230 1.00 89.88 131 VAL A C 1
ATOM 1005 O O . VAL A 1 131 ? 7.374 -6.518 -16.948 1.00 89.88 131 VAL A O 1
ATOM 1008 N N . ALA A 1 132 ? 6.187 -4.723 -16.309 1.00 89.56 132 ALA A N 1
ATOM 1009 C CA . ALA A 1 132 ? 5.078 -4.972 -17.227 1.00 89.56 132 ALA A CA 1
ATOM 1010 C C . ALA A 1 132 ? 5.502 -4.862 -18.701 1.00 89.56 132 ALA A C 1
ATOM 1012 O O . ALA A 1 132 ? 5.087 -5.681 -19.526 1.00 89.56 132 ALA A O 1
ATOM 1013 N N . ALA A 1 133 ? 6.338 -3.877 -19.034 1.00 89.38 133 ALA A N 1
ATOM 1014 C CA . ALA A 1 133 ? 6.853 -3.677 -20.382 1.00 89.38 133 ALA A CA 1
ATOM 1015 C C . ALA A 1 133 ? 7.789 -4.821 -20.803 1.00 89.38 133 ALA A C 1
ATOM 1017 O O . ALA A 1 133 ? 7.587 -5.390 -21.875 1.00 89.38 133 ALA A O 1
ATOM 1018 N N . ALA A 1 134 ? 8.731 -5.219 -19.940 1.00 88.00 134 ALA A N 1
ATOM 1019 C CA . ALA A 1 134 ? 9.609 -6.366 -20.172 1.00 88.00 134 ALA A CA 1
ATOM 1020 C C . ALA A 1 134 ? 8.803 -7.659 -20.374 1.00 88.00 134 ALA A C 1
ATOM 1022 O O . ALA A 1 134 ? 8.971 -8.349 -21.378 1.00 88.00 134 ALA A O 1
ATOM 1023 N N . SER A 1 135 ? 7.846 -7.935 -19.482 1.00 87.12 135 SER A N 1
ATOM 1024 C CA . SER A 1 135 ? 6.975 -9.118 -19.572 1.00 87.12 135 SER A CA 1
ATOM 1025 C C . SER A 1 135 ? 6.164 -9.145 -20.872 1.00 87.12 135 SER A C 1
ATOM 1027 O O . SER A 1 135 ? 6.024 -10.190 -21.512 1.00 87.12 135 SER A O 1
ATOM 1029 N N . SER A 1 136 ? 5.653 -7.985 -21.294 1.00 88.44 136 SER A N 1
ATOM 1030 C CA . SER A 1 136 ? 4.899 -7.845 -22.544 1.00 88.44 136 SER A CA 1
ATOM 1031 C C . SER A 1 136 ? 5.779 -8.057 -23.777 1.00 88.44 136 SER A C 1
ATOM 1033 O O . SER A 1 136 ? 5.342 -8.698 -24.732 1.00 88.44 136 SER A O 1
ATOM 1035 N N . ALA A 1 137 ? 7.009 -7.535 -23.766 1.00 85.38 137 ALA A N 1
ATOM 1036 C CA . ALA A 1 137 ? 7.967 -7.712 -24.853 1.00 85.38 137 ALA A CA 1
ATOM 1037 C C . ALA A 1 137 ? 8.384 -9.184 -24.997 1.00 85.38 137 ALA A C 1
ATOM 1039 O O . ALA A 1 137 ? 8.309 -9.726 -26.098 1.00 85.38 137 ALA A O 1
ATOM 1040 N N . MET A 1 138 ? 8.709 -9.853 -23.886 1.00 83.19 138 MET A N 1
ATOM 1041 C CA . MET A 1 138 ? 9.034 -11.285 -23.869 1.00 83.19 138 MET A CA 1
ATOM 1042 C C . MET A 1 138 ? 7.882 -12.143 -24.392 1.00 83.19 138 MET A C 1
ATOM 1044 O O . MET A 1 138 ? 8.084 -12.998 -25.248 1.00 83.19 138 MET A O 1
ATOM 1048 N N . SER A 1 139 ? 6.654 -11.867 -23.944 1.00 85.12 139 SER A N 1
ATOM 1049 C CA . SER A 1 139 ? 5.468 -12.607 -24.397 1.00 85.12 139 SER A CA 1
ATOM 1050 C C . SER A 1 139 ? 5.251 -12.501 -25.908 1.00 85.12 139 SER A C 1
ATOM 1052 O O . SER A 1 139 ? 4.802 -13.459 -26.528 1.00 85.12 139 SER A O 1
ATOM 1054 N N . ARG A 1 140 ? 5.568 -11.347 -26.511 1.00 83.06 140 ARG A N 1
ATOM 1055 C CA . ARG A 1 140 ? 5.483 -11.150 -27.966 1.00 83.06 140 ARG A CA 1
ATOM 1056 C C . ARG A 1 140 ? 6.635 -11.798 -28.726 1.00 83.06 140 ARG A C 1
ATOM 1058 O O . ARG A 1 140 ? 6.425 -12.196 -29.858 1.00 83.06 140 ARG A O 1
ATOM 1065 N N . ALA A 1 141 ? 7.823 -11.893 -28.134 1.00 75.00 141 ALA A N 1
ATOM 1066 C CA . ALA A 1 141 ? 8.985 -12.508 -28.776 1.00 75.00 141 ALA A CA 1
ATOM 1067 C C . ALA A 1 141 ? 8.861 -14.039 -28.916 1.00 75.00 141 ALA A C 1
ATOM 1069 O O . ALA A 1 141 ? 9.547 -14.632 -29.741 1.00 75.00 141 ALA A O 1
ATOM 1070 N N . VAL A 1 142 ? 8.002 -14.670 -28.108 1.00 70.06 142 VAL A N 1
ATOM 1071 C CA . VAL A 1 142 ? 7.719 -16.119 -28.143 1.00 70.06 142 VAL A CA 1
ATOM 1072 C C . VAL A 1 142 ? 6.584 -16.477 -29.125 1.00 70.06 142 VAL A C 1
ATOM 1074 O O . VAL A 1 142 ? 6.402 -17.654 -29.433 1.00 70.06 142 VAL A O 1
ATOM 1077 N N . GLN A 1 143 ? 5.822 -15.487 -29.612 1.00 60.50 143 GLN A N 1
ATOM 1078 C CA . GLN A 1 143 ? 4.771 -15.663 -30.630 1.00 60.50 143 GLN A CA 1
ATOM 1079 C C . GLN A 1 143 ? 5.352 -15.661 -32.043 1.00 60.50 143 GLN A C 1
ATOM 1081 O O . GLN A 1 143 ? 4.860 -16.475 -32.857 1.00 60.50 143 GLN A O 1
#

Foldseek 3Di:
DEDEDDPDDLVVVLVVLLVQLVVCQVVVHAYEYHAQQSQADPVQEGHPSNVVSNVSNVDDYHYDHPDDHAHDPPDVPSVPPVDDDDDDQDDLVSQLVLLCVLCVVVPDPPQDSVNSSVVSVVDSDGSVRSNVVSVVVVVVVVD

Sequence (143 aa):
LSIRIVDEEPAAALEKLTAAVRDARMLGALLYIQGADIFLDRDGALLPACFNRLRLLDDACLISSRAPFKFQPDMPGNDYPLMVIPFESLSAAERAELWQVMLEDVTNDSITEADLRALSGQFSLSSGQIVAAASSAMSRAVQ

Radius of gyration: 20.46 Å; chains: 1; bounding box: 42×34×53 Å

Secondary structure (DSSP, 8-state):
-EEE--S--HHHHHHHHHHHHHHHHHHT--EEEE-GGGGB-TTSBBPHHHHHHHGGG-S-EEEE-SS--B--TTSTTTT--------PPPPHHHHHHHHHHHHTTT-STTS-HHHHHHHHHH----HHHHHHHHHHHHHHHT-